Protein AF-A0A519EM75-F1 (afdb_monomer_lite)

pLDDT: mean 78.15, std 15.42, range [35.69, 94.12]

Foldseek 3Di:
DCQQVVCVVCVVVVQVVVQVVCVVVVHDGDGDDDDDSVVVVVVVVVVCVVPPDDPDDD

Radius of gyration: 15.28 Å; chains: 1; bounding box: 29×23×38 Å

Sequence (58 aa):
ILGIACPQIVYPYLRGNVADVIQRGGFPPVHLAEINFQAMFEQQQAAAAGQPSAITTQ

Structure (mmCIF, N/CA/C/O backbone):
data_AF-A0A519EM75-F1
#
_entry.id   AF-A0A519EM75-F1
#
loop_
_atom_site.group_PDB
_atom_site.id
_atom_site.type_symbol
_atom_site.label_atom_id
_atom_site.label_alt_id
_atom_site.label_comp_id
_atom_site.label_asym_id
_atom_site.label_entity_id
_atom_site.label_seq_id
_atom_site.pdbx_PDB_ins_code
_atom_site.Cartn_x
_atom_site.Cartn_y
_atom_site.Cartn_z
_atom_site.occupancy
_atom_site.B_iso_or_equiv
_atom_site.auth_seq_id
_atom_site.auth_comp_id
_atom_site.auth_asym_id
_atom_site.auth_atom_id
_atom_site.pdbx_PDB_model_num
ATOM 1 N N . ILE A 1 1 ? -8.822 8.584 16.109 1.00 57.12 1 ILE A N 1
ATOM 2 C CA . ILE A 1 1 ? -8.170 9.476 15.115 1.00 57.12 1 ILE A CA 1
ATOM 3 C C . ILE A 1 1 ? -6.876 8.862 14.564 1.00 57.12 1 ILE A C 1
ATOM 5 O O . ILE A 1 1 ? -6.802 8.700 13.353 1.00 57.12 1 ILE A O 1
ATOM 9 N N . LEU A 1 2 ? -5.907 8.435 15.395 1.00 61.28 2 LEU A N 1
ATOM 10 C CA . LEU A 1 2 ? -4.660 7.798 14.909 1.00 61.28 2 LEU A CA 1
ATOM 11 C C . LEU A 1 2 ? -4.882 6.563 14.007 1.00 61.28 2 LEU A C 1
ATOM 13 O O . LEU A 1 2 ? -4.192 6.416 13.006 1.00 61.28 2 LEU A O 1
ATOM 17 N N . GLY A 1 3 ? -5.869 5.714 14.320 1.00 60.75 3 GLY A N 1
ATOM 18 C CA . GLY A 1 3 ? -6.149 4.481 13.564 1.00 60.75 3 GLY A CA 1
ATOM 19 C C . GLY A 1 3 ? -6.700 4.671 12.143 1.00 60.75 3 GLY A C 1
ATOM 20 O O . GLY A 1 3 ? -6.735 3.710 11.388 1.00 60.75 3 GLY A O 1
ATOM 21 N N . ILE A 1 4 ? -7.101 5.892 11.770 1.00 63.41 4 ILE A N 1
ATOM 22 C CA . ILE A 1 4 ? -7.634 6.215 10.433 1.00 63.41 4 ILE A CA 1
ATOM 23 C C . ILE A 1 4 ? -6.710 7.206 9.718 1.00 63.41 4 ILE A C 1
ATOM 25 O O . ILE A 1 4 ? -6.368 7.011 8.557 1.00 63.41 4 ILE A O 1
ATOM 29 N N . ALA A 1 5 ? -6.245 8.246 10.421 1.00 68.56 5 ALA A N 1
ATOM 30 C CA . ALA A 1 5 ? -5.464 9.322 9.814 1.00 68.56 5 ALA A CA 1
ATOM 31 C C . ALA A 1 5 ? -4.064 8.871 9.362 1.00 68.56 5 ALA A C 1
ATOM 33 O O . ALA A 1 5 ? -3.627 9.219 8.267 1.00 68.56 5 ALA A O 1
ATOM 34 N N . CYS A 1 6 ? -3.364 8.071 10.172 1.00 76.50 6 CYS A N 1
ATOM 35 C CA . CYS A 1 6 ? -2.031 7.572 9.827 1.00 76.50 6 CYS A CA 1
ATOM 36 C C . CYS A 1 6 ? -2.029 6.686 8.564 1.00 76.50 6 CYS A C 1
ATOM 38 O O . CYS A 1 6 ? -1.244 6.973 7.656 1.00 76.50 6 CYS A O 1
ATOM 40 N N . PRO A 1 7 ? -2.894 5.657 8.432 1.00 79.81 7 PRO A 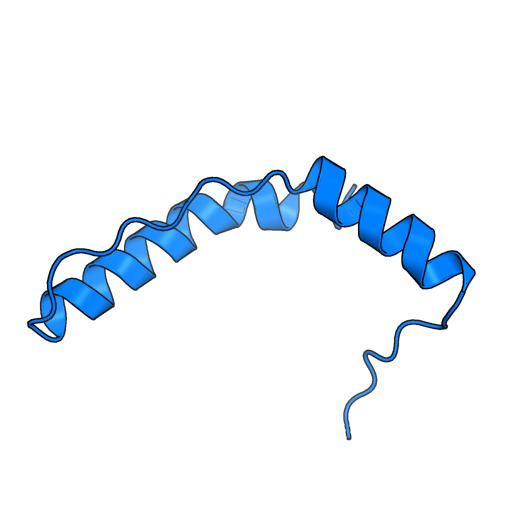N 1
ATOM 41 C CA . PRO A 1 7 ? -2.913 4.844 7.219 1.00 79.81 7 PRO A CA 1
ATOM 42 C C . PRO A 1 7 ? -3.404 5.622 5.991 1.00 79.81 7 PRO A C 1
ATOM 44 O O . PRO A 1 7 ? -2.854 5.421 4.912 1.00 79.81 7 PRO A O 1
ATOM 47 N N . GLN A 1 8 ? -4.334 6.575 6.139 1.00 84.00 8 GLN A N 1
ATOM 48 C CA . GLN A 1 8 ? -4.791 7.421 5.027 1.00 84.00 8 GLN A CA 1
ATOM 49 C C . GLN A 1 8 ? -3.643 8.216 4.377 1.00 84.00 8 GLN A C 1
ATOM 51 O O . GLN A 1 8 ? -3.603 8.357 3.157 1.00 84.00 8 GLN A O 1
ATOM 56 N N . ILE A 1 9 ? -2.700 8.714 5.185 1.00 86.69 9 ILE A N 1
ATOM 57 C CA . ILE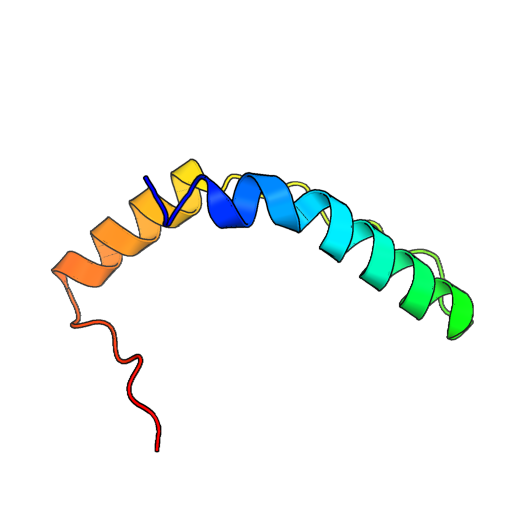 A 1 9 ? -1.557 9.511 4.712 1.00 86.69 9 ILE A CA 1
ATOM 58 C C . ILE A 1 9 ? -0.461 8.624 4.111 1.00 86.69 9 ILE A C 1
ATOM 60 O O . ILE A 1 9 ? 0.141 8.988 3.104 1.00 86.69 9 ILE A O 1
ATOM 64 N N . VAL A 1 10 ? -0.177 7.471 4.722 1.00 89.94 10 VAL A N 1
ATOM 65 C CA . VAL A 1 10 ? 0.948 6.608 4.320 1.00 89.94 10 VAL A CA 1
ATOM 66 C C . VAL A 1 10 ? 0.593 5.704 3.130 1.00 89.94 10 VAL A C 1
ATOM 68 O O . VAL A 1 10 ? 1.461 5.386 2.313 1.00 89.94 10 VAL A O 1
ATOM 71 N N . TYR A 1 11 ? -0.677 5.320 2.975 1.00 90.19 11 TYR A N 1
ATOM 72 C CA . TYR A 1 11 ? -1.117 4.381 1.939 1.00 90.19 11 TYR A CA 1
ATOM 73 C C . TYR A 1 11 ? -0.781 4.792 0.493 1.00 90.19 11 TYR A C 1
ATOM 75 O O . TYR A 1 11 ? -0.313 3.933 -0.260 1.00 90.19 11 TYR A O 1
ATOM 83 N N . PRO A 1 12 ? -0.920 6.069 0.078 1.00 89.75 12 PRO A N 1
ATOM 84 C CA . PRO A 1 12 ? -0.514 6.512 -1.256 1.00 89.75 12 PRO A CA 1
ATOM 85 C C . PRO A 1 12 ? 0.964 6.247 -1.574 1.00 89.75 12 PRO A C 1
ATOM 87 O O . PRO A 1 12 ? 1.294 5.903 -2.708 1.00 89.75 12 PRO A O 1
ATOM 90 N N . TYR A 1 13 ? 1.848 6.351 -0.579 1.00 92.25 13 TYR A N 1
ATOM 91 C CA . TYR A 1 13 ? 3.270 6.056 -0.750 1.00 92.25 13 TYR A CA 1
ATOM 92 C C . TYR A 1 13 ? 3.515 4.553 -0.832 1.00 92.25 13 TYR A C 1
ATOM 94 O O . TYR A 1 13 ? 4.266 4.098 -1.693 1.00 92.25 13 TYR A O 1
ATOM 102 N N . LEU A 1 14 ? 2.860 3.765 0.025 1.00 91.38 14 LEU A N 1
ATOM 103 C CA . LEU A 1 14 ? 2.987 2.308 -0.001 1.00 91.38 14 LEU A CA 1
ATOM 104 C C . LEU A 1 14 ? 2.551 1.735 -1.346 1.00 91.38 14 LEU A C 1
ATOM 106 O O . LEU A 1 14 ? 3.297 0.961 -1.941 1.00 91.38 14 LEU A O 1
ATOM 110 N N . ARG A 1 15 ? 1.393 2.158 -1.869 1.00 91.44 15 ARG A N 1
ATOM 111 C CA . ARG A 1 15 ? 0.918 1.656 -3.163 1.00 91.44 15 ARG A CA 1
ATOM 112 C C . ARG A 1 15 ? 1.854 2.003 -4.320 1.00 91.44 15 ARG A C 1
ATOM 114 O O . ARG A 1 15 ? 2.021 1.187 -5.219 1.00 91.44 15 ARG A O 1
ATOM 121 N N . GLY A 1 16 ? 2.487 3.178 -4.278 1.00 89.81 16 GLY A N 1
ATOM 122 C CA . GLY A 1 16 ? 3.494 3.582 -5.260 1.00 89.81 16 GLY A CA 1
ATOM 123 C C . GLY A 1 16 ? 4.758 2.724 -5.183 1.00 89.81 16 GLY A C 1
ATOM 124 O O . GLY A 1 16 ? 5.206 2.211 -6.202 1.00 89.81 16 GLY A O 1
ATOM 125 N N . ASN A 1 17 ? 5.288 2.505 -3.977 1.00 91.12 17 ASN A N 1
ATOM 126 C CA . ASN A 1 17 ? 6.470 1.661 -3.774 1.00 91.12 17 ASN A CA 1
ATOM 127 C C . ASN A 1 17 ? 6.221 0.207 -4.194 1.00 91.12 17 ASN A C 1
ATOM 129 O O . ASN A 1 17 ? 7.069 -0.398 -4.838 1.00 91.12 17 ASN A O 1
ATOM 133 N N . VAL A 1 18 ? 5.054 -0.355 -3.868 1.00 90.31 18 VAL A N 1
ATOM 134 C CA . VAL A 1 18 ? 4.705 -1.725 -4.274 1.00 90.31 18 VAL A CA 1
ATOM 135 C C . VAL A 1 18 ? 4.617 -1.835 -5.797 1.00 90.31 18 VAL A C 1
ATOM 137 O O . VAL A 1 18 ? 5.169 -2.776 -6.363 1.00 90.31 18 VAL A O 1
ATOM 140 N N . ALA A 1 19 ? 3.988 -0.867 -6.470 1.00 90.06 19 ALA A N 1
ATOM 141 C CA . ALA A 1 19 ? 3.936 -0.845 -7.930 1.00 90.06 19 ALA A CA 1
ATOM 142 C C . ALA A 1 19 ? 5.342 -0.758 -8.559 1.00 90.06 19 ALA A C 1
ATOM 144 O O . ALA A 1 19 ? 5.632 -1.507 -9.490 1.00 90.06 19 ALA A O 1
ATOM 145 N N . ASP A 1 20 ? 6.228 0.088 -8.016 1.00 90.81 20 ASP A N 1
ATOM 146 C CA . ASP A 1 20 ? 7.622 0.220 -8.472 1.00 90.81 20 ASP A CA 1
ATOM 147 C C . ASP A 1 20 ? 8.417 -1.082 -8.278 1.00 90.81 20 ASP A C 1
ATOM 149 O O . ASP A 1 20 ? 9.096 -1.537 -9.196 1.00 90.81 20 ASP A O 1
ATOM 153 N N . VAL A 1 21 ? 8.281 -1.743 -7.125 1.00 94.12 21 VAL A N 1
ATOM 154 C CA . VAL A 1 21 ? 8.938 -3.033 -6.854 1.00 94.12 21 VAL A CA 1
ATOM 155 C C . VAL A 1 21 ? 8.458 -4.121 -7.818 1.00 94.12 21 VAL A C 1
ATOM 157 O O . VAL A 1 21 ? 9.279 -4.858 -8.363 1.00 94.12 21 VAL A O 1
ATOM 160 N N . ILE A 1 22 ? 7.149 -4.211 -8.070 1.00 91.94 22 ILE A N 1
ATOM 161 C CA . ILE A 1 22 ? 6.564 -5.192 -9.000 1.00 91.94 22 ILE A CA 1
ATOM 162 C C . ILE A 1 22 ? 7.073 -4.951 -10.424 1.00 91.94 22 ILE A C 1
ATOM 164 O O . ILE A 1 22 ? 7.503 -5.891 -11.095 1.00 91.94 22 ILE A O 1
ATOM 168 N N . GLN A 1 23 ? 7.089 -3.690 -10.858 1.00 91.88 23 GLN A N 1
ATOM 169 C CA . GLN A 1 23 ? 7.567 -3.311 -12.183 1.00 91.88 23 GLN A CA 1
ATOM 170 C C . GLN A 1 23 ? 9.067 -3.601 -12.351 1.00 91.88 23 GLN A C 1
ATOM 172 O O . GLN A 1 23 ? 9.479 -4.146 -13.375 1.00 91.88 23 GLN A O 1
ATOM 177 N N . ARG A 1 24 ? 9.891 -3.312 -11.334 1.00 93.12 24 ARG A N 1
ATOM 178 C CA . ARG A 1 24 ? 11.322 -3.674 -11.318 1.00 93.12 24 ARG A CA 1
ATOM 179 C C . ARG A 1 24 ? 11.554 -5.181 -11.293 1.00 93.12 24 ARG A C 1
ATOM 181 O O . ARG A 1 24 ? 12.557 -5.645 -11.826 1.00 93.12 24 ARG A 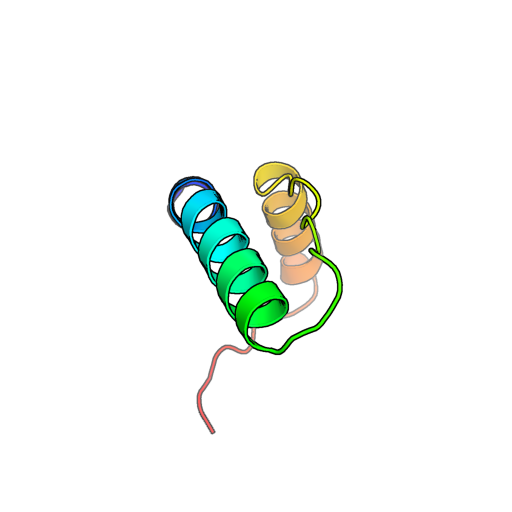O 1
ATOM 188 N N . GLY A 1 25 ? 10.630 -5.940 -10.710 1.00 93.00 25 GLY A N 1
ATOM 189 C CA . GLY A 1 25 ? 10.625 -7.401 -10.738 1.00 93.00 25 GLY A CA 1
ATOM 190 C C . GLY A 1 25 ? 10.305 -8.003 -12.111 1.00 93.00 25 GLY A C 1
ATOM 191 O O . GLY A 1 25 ? 10.333 -9.222 -12.244 1.00 93.00 25 GLY A O 1
ATOM 192 N N . GLY A 1 26 ? 10.002 -7.181 -13.125 1.00 92.25 26 GLY A N 1
ATOM 193 C CA . GLY A 1 26 ? 9.663 -7.635 -14.476 1.00 92.25 26 GLY A CA 1
ATOM 194 C C . GLY A 1 26 ? 8.224 -8.135 -14.622 1.00 92.25 26 GLY A C 1
ATOM 195 O O . GLY A 1 26 ? 7.865 -8.673 -15.668 1.00 92.25 26 GLY A O 1
ATOM 196 N N . PHE A 1 27 ? 7.394 -7.956 -13.592 1.00 91.00 27 PHE A N 1
ATOM 197 C CA . PHE A 1 27 ? 5.975 -8.279 -13.646 1.00 91.00 27 PHE A CA 1
ATOM 198 C C . PHE A 1 27 ? 5.176 -7.116 -14.253 1.00 91.00 27 PHE A C 1
ATOM 200 O O . PHE A 1 27 ? 5.609 -5.960 -14.192 1.00 91.00 27 PHE A O 1
ATOM 207 N N . PRO A 1 28 ? 3.989 -7.389 -14.824 1.00 89.50 28 PRO A N 1
ATOM 208 C CA . PRO A 1 28 ? 3.083 -6.339 -15.266 1.00 89.50 28 PRO A CA 1
ATOM 209 C C . PRO A 1 28 ? 2.765 -5.355 -14.126 1.00 89.50 28 PRO A C 1
ATOM 211 O O . PRO A 1 28 ? 2.618 -5.793 -12.981 1.00 89.50 28 PRO A O 1
ATOM 214 N N . PRO A 1 29 ? 2.625 -4.046 -14.409 1.00 85.69 29 PRO A N 1
ATOM 215 C CA . PRO A 1 29 ? 2.270 -3.060 -13.395 1.00 85.69 29 PRO A CA 1
ATOM 216 C C . PRO A 1 29 ? 0.973 -3.432 -12.671 1.00 85.69 29 PRO A C 1
ATOM 218 O O . PRO A 1 29 ? -0.057 -3.673 -13.301 1.00 85.69 29 PRO A O 1
ATOM 221 N N . VAL A 1 30 ? 1.022 -3.455 -11.339 1.00 88.56 30 VAL A N 1
ATOM 222 C CA . VAL A 1 30 ? -0.146 -3.703 -10.489 1.00 88.56 30 VAL A CA 1
ATOM 223 C C . VAL A 1 30 ? -0.539 -2.406 -9.803 1.00 88.56 30 VAL A C 1
ATOM 225 O O . VAL A 1 30 ? 0.244 -1.804 -9.068 1.00 88.56 30 VAL A O 1
ATOM 228 N N . HIS A 1 31 ? -1.784 -1.992 -10.020 1.00 89.94 31 HIS A N 1
ATOM 229 C CA . HIS A 1 31 ? -2.378 -0.854 -9.334 1.00 89.94 31 HIS A CA 1
ATOM 230 C C . HIS A 1 31 ? -3.232 -1.356 -8.176 1.00 89.94 31 HIS A C 1
ATOM 232 O O . HIS A 1 31 ? -4.258 -2.003 -8.374 1.00 89.94 31 HIS A O 1
ATOM 238 N N . LEU A 1 32 ? -2.792 -1.064 -6.956 1.00 88.44 32 LEU A N 1
ATOM 239 C CA . LEU A 1 32 ? -3.575 -1.348 -5.758 1.00 88.44 32 LEU A CA 1
ATOM 240 C C . LEU A 1 32 ? -4.844 -0.486 -5.749 1.00 88.44 32 LEU A C 1
ATOM 242 O O . LEU A 1 32 ? -4.782 0.712 -6.038 1.00 88.44 32 LEU A O 1
ATOM 246 N N . ALA A 1 33 ? -5.975 -1.111 -5.417 1.00 89.56 33 ALA A N 1
ATOM 247 C CA . ALA A 1 33 ? -7.265 -0.442 -5.302 1.00 89.56 33 ALA A CA 1
ATOM 248 C C . ALA A 1 33 ? -7.271 0.570 -4.151 1.00 89.56 33 ALA A C 1
ATOM 250 O O . ALA A 1 33 ? -6.541 0.429 -3.174 1.00 89.56 33 ALA A O 1
ATOM 251 N N . GLU A 1 34 ? -8.123 1.583 -4.247 1.00 87.06 34 GLU A N 1
ATOM 252 C CA . GLU A 1 34 ? -8.307 2.528 -3.152 1.00 87.06 34 GLU A CA 1
ATOM 253 C C . GLU A 1 34 ? -8.951 1.837 -1.942 1.00 87.06 34 GLU A C 1
ATOM 255 O O . GLU A 1 34 ? -9.877 1.038 -2.081 1.00 87.06 34 GLU A O 1
ATOM 260 N N . ILE A 1 35 ? -8.455 2.152 -0.743 1.00 86.38 35 ILE A N 1
ATOM 261 C CA . ILE A 1 35 ? -8.963 1.600 0.515 1.00 86.38 35 ILE A CA 1
ATOM 262 C C . ILE A 1 35 ? -9.703 2.693 1.279 1.00 86.38 35 ILE A C 1
ATOM 264 O O . ILE A 1 35 ? -9.174 3.782 1.510 1.00 86.38 35 ILE A O 1
ATOM 268 N N . ASN A 1 36 ? -10.917 2.378 1.733 1.00 86.38 36 ASN A N 1
ATOM 269 C CA . ASN A 1 36 ? -11.667 3.229 2.647 1.00 86.38 36 ASN A CA 1
ATOM 270 C C . ASN A 1 36 ? -11.293 2.894 4.102 1.00 86.38 36 ASN A C 1
ATOM 272 O O . ASN A 1 36 ? -11.870 2.003 4.727 1.00 86.38 36 ASN A O 1
ATOM 276 N N . PHE A 1 37 ? -10.303 3.609 4.641 1.00 82.19 37 PHE A N 1
ATOM 277 C CA . PHE A 1 37 ? -9.803 3.382 6.002 1.00 82.19 37 PHE A CA 1
ATOM 278 C C . PHE A 1 37 ? -10.824 3.707 7.096 1.00 82.19 37 PHE A C 1
ATOM 280 O O . PHE A 1 37 ? -10.751 3.126 8.177 1.00 82.19 37 PHE A O 1
ATOM 287 N N . GLN A 1 38 ? -11.789 4.587 6.817 1.00 81.25 38 GLN A N 1
ATOM 288 C CA . GLN A 1 38 ? -12.883 4.893 7.736 1.00 81.25 38 GLN A CA 1
ATOM 289 C C . GLN A 1 38 ? -13.785 3.667 7.923 1.00 81.25 38 GLN A C 1
ATOM 291 O O . GLN A 1 38 ? -13.952 3.194 9.045 1.00 81.25 38 GLN A O 1
ATOM 296 N N . ALA A 1 39 ? -14.278 3.097 6.820 1.00 83.81 39 ALA A N 1
ATOM 297 C CA . ALA A 1 39 ? -15.113 1.898 6.850 1.00 83.81 39 ALA A CA 1
ATOM 298 C C . ALA A 1 39 ? -14.362 0.696 7.451 1.00 83.81 39 ALA A C 1
ATOM 300 O O . ALA A 1 39 ? -14.932 -0.078 8.216 1.00 83.81 39 ALA A O 1
ATOM 301 N N . MET A 1 40 ? -13.061 0.567 7.162 1.00 82.31 40 MET A N 1
ATOM 302 C CA . MET A 1 40 ? -12.212 -0.474 7.749 1.00 82.31 40 MET A CA 1
ATOM 303 C C . MET A 1 40 ? -12.096 -0.333 9.275 1.00 82.31 40 MET A C 1
ATOM 305 O O . MET A 1 40 ? -12.144 -1.328 9.996 1.00 82.31 40 MET A O 1
ATOM 309 N N . PHE A 1 41 ? -11.954 0.893 9.781 1.00 80.81 41 PHE A N 1
ATOM 310 C CA . PHE A 1 41 ? -11.878 1.155 11.217 1.00 80.81 41 PHE A CA 1
ATOM 311 C C . PHE A 1 41 ? -13.218 0.916 11.923 1.00 80.81 41 PHE A C 1
ATOM 313 O O . PHE A 1 41 ? -13.244 0.357 13.018 1.00 80.81 41 PHE A O 1
ATOM 320 N N . GLU A 1 42 ? -14.332 1.285 11.288 1.00 82.19 42 GLU A N 1
ATOM 321 C CA . GLU A 1 42 ? -15.686 1.008 11.784 1.00 82.19 42 GLU A CA 1
ATOM 322 C C . GLU A 1 42 ? -15.960 -0.504 11.847 1.00 82.19 42 GLU A C 1
ATOM 324 O O . GLU A 1 42 ? -16.439 -1.005 12.865 1.00 82.19 42 GLU A O 1
ATOM 329 N N . GLN A 1 43 ? -15.563 -1.254 10.812 1.00 81.56 43 GLN A N 1
ATOM 330 C CA . GLN A 1 43 ? -15.608 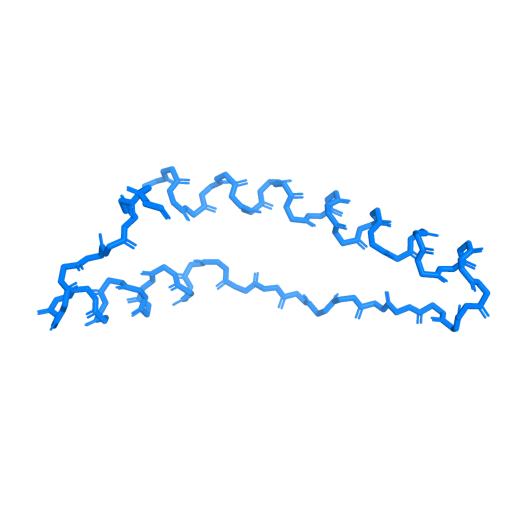-2.719 10.814 1.00 81.56 43 GLN A CA 1
ATOM 331 C C . GLN A 1 43 ? -14.717 -3.326 11.906 1.00 81.56 43 GLN A C 1
ATOM 333 O O . GLN A 1 43 ? -15.142 -4.252 12.597 1.00 81.56 43 GLN A O 1
ATOM 338 N N . GLN A 1 44 ? -13.505 -2.797 12.109 1.00 79.12 44 GLN A N 1
ATOM 339 C CA . GLN A 1 44 ? -12.623 -3.240 13.192 1.00 79.12 44 GLN A CA 1
ATOM 340 C C . GLN A 1 44 ? -13.211 -2.965 14.576 1.00 79.12 44 GLN A C 1
ATOM 342 O O . GLN A 1 44 ? -13.094 -3.823 15.443 1.00 79.12 44 GLN A O 1
ATOM 347 N N . GLN A 1 45 ? -13.861 -1.819 14.805 1.00 79.00 45 GLN A N 1
ATOM 348 C CA . GLN A 1 45 ? -14.545 -1.554 16.076 1.00 79.00 45 GLN A CA 1
ATOM 349 C C . GLN A 1 45 ? -15.715 -2.510 16.311 1.00 79.00 45 GLN A C 1
ATOM 351 O O . GLN A 1 45 ? -15.851 -3.040 17.414 1.00 79.00 45 GLN A O 1
ATOM 356 N N . ALA A 1 46 ? -16.527 -2.762 15.281 1.00 78.06 46 ALA A N 1
ATOM 357 C CA . ALA A 1 46 ? -17.629 -3.715 15.363 1.00 78.06 46 ALA A CA 1
ATOM 358 C C . ALA A 1 46 ? -17.132 -5.141 15.672 1.00 78.06 46 ALA A C 1
ATOM 360 O O . ALA A 1 46 ? -17.752 -5.847 16.463 1.00 78.06 46 ALA A O 1
ATOM 361 N N . ALA A 1 47 ? -15.987 -5.542 15.109 1.00 74.75 47 ALA A N 1
ATOM 362 C CA . ALA A 1 47 ? -15.341 -6.820 15.407 1.00 74.75 47 ALA A CA 1
ATOM 363 C C . ALA A 1 47 ? -14.686 -6.851 16.805 1.00 74.75 47 ALA A C 1
ATOM 365 O O . ALA A 1 47 ? -14.775 -7.855 17.510 1.00 74.75 47 ALA A O 1
ATOM 366 N N . ALA A 1 48 ? -14.069 -5.750 17.245 1.00 66.38 48 ALA A N 1
ATOM 367 C CA . ALA A 1 48 ? -13.404 -5.640 18.546 1.00 66.38 48 ALA A CA 1
ATOM 368 C C . ALA A 1 48 ? -14.386 -5.651 19.731 1.00 66.38 48 ALA A C 1
ATOM 370 O O . ALA A 1 48 ? -14.034 -6.108 20.816 1.00 66.38 48 ALA A O 1
ATOM 371 N N . ALA A 1 49 ? -15.640 -5.233 19.527 1.00 62.84 49 ALA A N 1
ATOM 372 C CA . ALA A 1 49 ? -16.714 -5.428 20.505 1.00 62.84 49 ALA A CA 1
ATOM 373 C C . ALA A 1 49 ? -17.029 -6.921 20.779 1.00 62.84 49 ALA A C 1
ATOM 375 O O . ALA A 1 49 ? -17.730 -7.221 21.744 1.00 62.84 49 ALA A O 1
ATOM 376 N N . GLY A 1 50 ? -16.495 -7.851 19.969 1.00 58.94 50 GLY A N 1
ATOM 377 C CA . GLY A 1 50 ? -16.593 -9.305 20.147 1.00 58.94 50 GLY A CA 1
ATOM 378 C C . GLY A 1 50 ? -15.268 -10.043 20.409 1.00 58.94 50 GLY A C 1
ATOM 379 O O . GLY A 1 50 ? -15.305 -11.236 20.707 1.00 58.94 50 GLY A O 1
ATOM 380 N N . GLN A 1 51 ? -14.100 -9.390 20.340 1.00 50.88 51 GLN A N 1
ATOM 381 C CA . GLN A 1 51 ? -12.810 -10.027 20.643 1.00 50.88 51 GLN A CA 1
ATOM 382 C C . GLN A 1 51 ? -1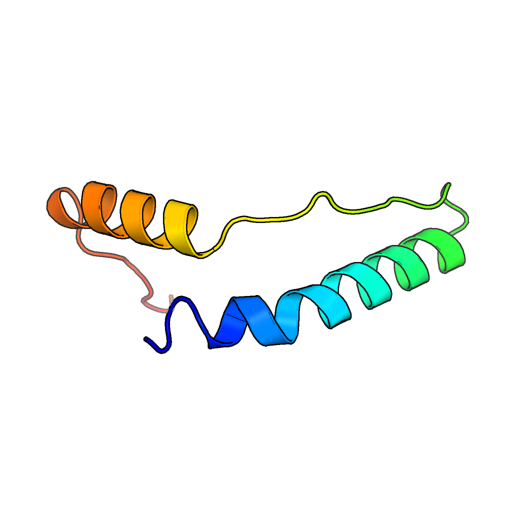1.727 -9.004 21.043 1.00 50.88 51 GLN A C 1
ATOM 384 O O . GLN A 1 51 ? -11.536 -8.014 20.336 1.00 50.88 51 GLN A O 1
ATOM 389 N N . PRO A 1 52 ? -10.955 -9.246 22.123 1.00 44.16 52 PRO A N 1
ATOM 390 C CA . PRO A 1 52 ? -9.833 -8.391 22.493 1.00 44.16 52 PRO A CA 1
ATOM 391 C C . PRO A 1 52 ? -8.709 -8.531 21.455 1.00 44.16 52 PRO A C 1
ATOM 393 O O . PRO A 1 52 ? -8.164 -9.616 21.252 1.00 44.16 52 PRO A O 1
ATOM 396 N N . SER A 1 53 ? -8.377 -7.424 20.789 1.00 49.06 53 SER A N 1
ATOM 397 C CA . SER A 1 53 ? -7.332 -7.331 19.766 1.00 49.06 53 SER A CA 1
ATOM 398 C C . SER A 1 53 ? -5.967 -7.768 20.305 1.00 49.06 53 SER A C 1
ATOM 400 O O . SER A 1 53 ? -5.282 -7.015 20.998 1.00 49.06 53 SER A O 1
ATOM 402 N N . ALA A 1 54 ? -5.549 -8.981 19.947 1.00 51.78 54 ALA A N 1
ATOM 403 C CA . ALA A 1 54 ? -4.2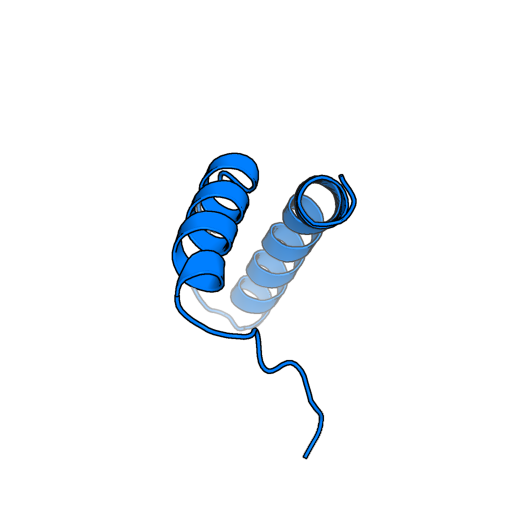02 -9.475 20.177 1.00 51.78 54 ALA A CA 1
ATOM 404 C C . ALA A 1 54 ? -3.227 -8.822 19.184 1.00 51.78 54 ALA A C 1
ATOM 406 O O . ALA A 1 54 ? -2.974 -9.333 18.098 1.00 51.78 54 ALA A O 1
ATOM 407 N N . ILE A 1 55 ? -2.653 -7.688 19.585 1.00 54.44 55 ILE A N 1
ATOM 408 C CA . ILE A 1 55 ? -1.296 -7.313 19.182 1.00 54.44 55 ILE A CA 1
ATOM 409 C C . ILE A 1 55 ? -0.447 -7.508 20.436 1.00 54.44 55 ILE A C 1
ATOM 411 O O . ILE A 1 55 ? -0.250 -6.599 21.237 1.00 54.44 55 ILE A O 1
ATOM 415 N N . THR A 1 56 ? -0.022 -8.743 20.675 1.00 49.75 56 THR A N 1
ATOM 416 C CA . THR A 1 56 ? 1.037 -9.058 21.633 1.00 49.75 56 THR A CA 1
ATOM 417 C C . THR A 1 56 ? 2.017 -9.953 20.907 1.00 49.75 56 THR A C 1
ATOM 419 O O . THR A 1 56 ? 1.687 -11.075 20.541 1.00 49.75 56 THR A O 1
ATOM 422 N N . THR A 1 57 ? 3.193 -9.386 20.658 1.00 49.78 57 THR A N 1
ATOM 423 C CA . THR A 1 57 ? 4.466 -10.073 20.468 1.00 49.78 57 THR A CA 1
ATOM 424 C C . THR A 1 57 ? 4.490 -11.439 21.157 1.00 49.78 57 THR A C 1
ATOM 426 O O . THR A 1 57 ? 4.423 -11.504 22.385 1.00 49.78 57 THR A O 1
ATOM 429 N N . GLN A 1 58 ? 4.645 -12.504 20.374 1.00 35.69 58 GLN A N 1
ATOM 430 C CA . GLN A 1 58 ? 5.378 -13.701 20.775 1.00 35.69 58 GLN A CA 1
ATOM 431 C C . GLN A 1 58 ? 6.100 -14.272 19.560 1.00 35.69 58 GLN A C 1
ATOM 433 O O . GLN A 1 58 ? 5.474 -14.301 18.477 1.00 35.69 58 GLN A O 1
#

Secondary structure (DSSP, 8-state):
-HHHHHHHHHHHHHHHHHHHHHHHTTSPP--PPP--HHHHHHHHHHHHTTS-------